Protein AF-A0A453J6R3-F1 (afdb_monomer_lite)

Foldseek 3Di:
DVLLPAAEDQDCPDPDPVNVVCVVVVSYYHDPPPPCVVLVVQADDDDPDPPCPVDPDDDDAPPVDDDPLVRLLCLCVVCVVRVNNVVSVVVSVVVVVVVVVVVVVVVPDPDPDDDDDDDDDDDDD

Secondary structure (DSSP, 8-state):
-GGGG--EES-S--S-HHHHHHHHTTSSEE--TT-HHHHHTT-----SS----SS-------TT-SSHHHHHHHHHHHHHHTT-HHHHHHHHHHHHHHHHHHHHHHHT---SSPPP---------

Structure (mmCIF, N/CA/C/O backbone):
data_AF-A0A453J6R3-F1
#
_entry.id   AF-A0A453J6R3-F1
#
loop_
_atom_site.group_PDB
_a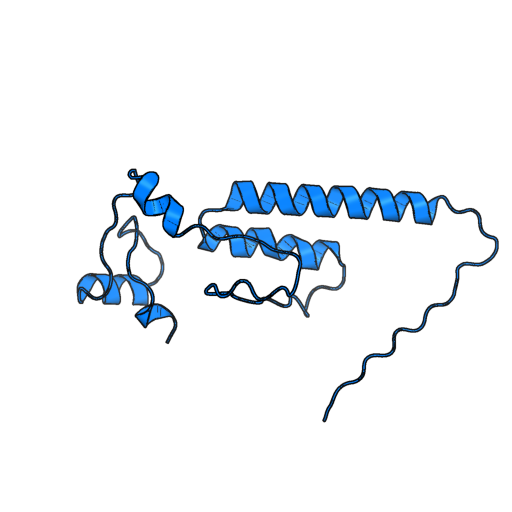tom_site.id
_atom_site.type_symbol
_atom_site.label_atom_id
_atom_site.label_alt_id
_atom_site.label_comp_id
_atom_site.label_asym_id
_atom_site.label_entity_id
_atom_site.label_seq_id
_atom_site.pdbx_PDB_ins_code
_atom_site.Cartn_x
_atom_site.Cartn_y
_atom_site.Cartn_z
_atom_site.occupancy
_atom_site.B_iso_or_equiv
_atom_site.auth_seq_id
_atom_site.auth_comp_id
_atom_site.auth_asym_id
_atom_site.auth_atom_id
_atom_site.pdbx_PDB_model_num
ATOM 1 N N . GLY A 1 1 ? -1.635 -11.217 -23.287 1.00 44.56 1 GLY A N 1
ATOM 2 C CA . GLY A 1 1 ? -1.250 -11.340 -21.851 1.00 44.56 1 GLY A CA 1
ATOM 3 C C . GLY A 1 1 ? -0.451 -10.125 -21.389 1.00 44.56 1 GLY A C 1
ATOM 4 O O . GLY A 1 1 ? 0.025 -9.395 -22.242 1.00 44.56 1 GLY A O 1
ATOM 5 N N . VAL A 1 2 ? -0.289 -9.888 -20.076 1.00 55.56 2 VAL A N 1
ATOM 6 C CA . VAL A 1 2 ? 0.256 -8.635 -19.468 1.00 55.56 2 VAL A CA 1
ATOM 7 C C . VAL A 1 2 ? 1.551 -8.096 -20.120 1.00 55.56 2 VAL A C 1
ATOM 9 O O . VAL A 1 2 ? 1.749 -6.886 -20.179 1.00 55.56 2 VAL A O 1
ATOM 12 N N . LEU A 1 3 ? 2.400 -8.964 -20.682 1.00 57.38 3 LEU A N 1
ATOM 13 C CA . LEU A 1 3 ? 3.641 -8.590 -21.379 1.00 57.38 3 LEU A CA 1
ATOM 14 C C . LEU A 1 3 ? 3.447 -7.917 -22.753 1.00 57.38 3 LEU A C 1
ATOM 16 O O . LEU A 1 3 ? 4.306 -7.143 -23.155 1.00 57.38 3 LEU A O 1
ATOM 20 N N . GLU A 1 4 ? 2.339 -8.150 -23.462 1.00 59.53 4 GLU A N 1
ATOM 21 C CA . GLU A 1 4 ? 2.076 -7.542 -24.788 1.00 59.53 4 GLU A CA 1
ATOM 22 C C . GLU A 1 4 ? 1.907 -6.012 -24.714 1.00 59.53 4 GLU A C 1
ATOM 24 O O . GLU A 1 4 ? 2.169 -5.276 -25.676 1.00 59.53 4 GLU A O 1
ATOM 29 N N . ASN A 1 5 ? 1.495 -5.527 -23.541 1.00 66.62 5 ASN A N 1
ATOM 30 C CA . ASN A 1 5 ? 1.270 -4.112 -23.267 1.00 66.62 5 ASN A CA 1
ATOM 31 C C . ASN A 1 5 ? 2.497 -3.414 -22.665 1.00 66.62 5 ASN A C 1
ATOM 33 O O . ASN A 1 5 ? 2.508 -2.186 -22.581 1.00 66.62 5 ASN A O 1
ATOM 37 N N . LEU A 1 6 ? 3.542 -4.155 -22.280 1.00 74.75 6 LEU A N 1
ATOM 38 C CA . LEU A 1 6 ? 4.791 -3.563 -21.811 1.00 74.75 6 LEU A CA 1
ATOM 39 C C . LEU A 1 6 ? 5.529 -2.954 -23.009 1.00 74.75 6 LEU A C 1
ATOM 41 O O . LEU A 1 6 ? 5.951 -3.673 -23.907 1.00 74.75 6 LEU A O 1
ATOM 45 N N . LYS A 1 7 ? 5.669 -1.625 -23.045 1.00 76.75 7 LYS A N 1
ATOM 46 C CA . LYS A 1 7 ? 6.312 -0.918 -24.171 1.00 76.75 7 LYS A CA 1
ATOM 47 C C . LYS A 1 7 ? 7.763 -0.531 -23.916 1.00 76.75 7 LYS A C 1
ATOM 49 O O . LYS A 1 7 ? 8.511 -0.332 -24.871 1.00 76.75 7 LYS A O 1
ATOM 54 N N . GLY A 1 8 ? 8.192 -0.461 -22.657 1.00 78.75 8 GLY A N 1
ATOM 55 C CA . GLY A 1 8 ? 9.571 -0.106 -22.360 1.00 78.75 8 GLY A CA 1
ATOM 56 C C . GLY A 1 8 ? 10.027 -0.391 -20.937 1.00 78.75 8 GLY A C 1
ATOM 57 O O . GLY A 1 8 ? 9.219 -0.496 -20.019 1.00 78.75 8 GLY A O 1
ATOM 58 N N . ILE A 1 9 ? 11.343 -0.511 -20.788 1.00 84.62 9 ILE A N 1
ATOM 59 C CA . ILE A 1 9 ? 12.077 -0.697 -19.531 1.00 84.62 9 ILE A CA 1
ATOM 60 C C . ILE A 1 9 ? 13.182 0.355 -19.443 1.00 84.62 9 ILE A C 1
ATOM 62 O O . ILE A 1 9 ? 13.699 0.795 -20.464 1.00 84.62 9 ILE A O 1
ATOM 66 N N . THR A 1 10 ? 13.572 0.771 -18.242 1.00 83.81 10 THR A N 1
ATOM 67 C CA . THR A 1 10 ? 14.653 1.761 -18.050 1.00 83.81 10 THR A CA 1
ATOM 68 C C . THR A 1 10 ? 16.037 1.125 -17.913 1.00 83.81 10 THR A C 1
ATOM 70 O O . THR A 1 10 ? 17.048 1.818 -17.990 1.00 83.81 10 THR A O 1
ATOM 73 N N . SER A 1 11 ? 16.096 -0.196 -17.728 1.00 82.31 11 SER A N 1
ATOM 74 C CA . SER A 1 11 ? 17.326 -0.980 -17.625 1.00 82.31 11 SER A CA 1
ATOM 75 C C . SER A 1 11 ? 17.095 -2.400 -18.136 1.00 82.31 1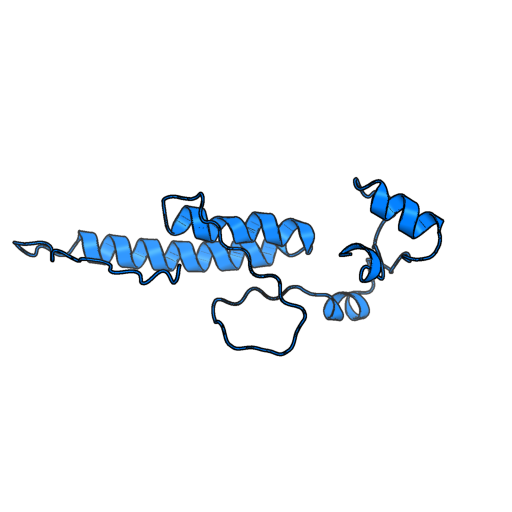1 SER A C 1
ATOM 77 O O . SER A 1 11 ? 16.016 -2.959 -17.952 1.00 82.31 11 SER A O 1
ATOM 79 N N . ALA A 1 12 ? 18.127 -3.000 -18.733 1.00 83.50 12 ALA A N 1
ATOM 80 C CA . ALA A 1 12 ? 18.138 -4.419 -19.094 1.00 83.50 12 ALA A CA 1
ATOM 81 C C . ALA A 1 12 ? 18.437 -5.336 -17.888 1.00 83.50 12 ALA A C 1
ATOM 83 O O . ALA A 1 12 ? 18.403 -6.554 -18.016 1.00 83.50 12 ALA A O 1
ATOM 84 N N . GLN A 1 13 ? 18.722 -4.774 -16.708 1.00 84.44 13 GLN A N 1
ATOM 85 C CA . GLN A 1 13 ? 18.931 -5.518 -15.461 1.00 84.44 13 GLN A CA 1
ATOM 86 C C . GLN A 1 13 ? 17.591 -5.796 -14.764 1.00 84.44 13 GLN A C 1
ATOM 88 O O . GLN A 1 13 ? 17.319 -5.297 -13.676 1.00 84.44 13 GLN A O 1
ATOM 93 N N . VAL A 1 14 ? 16.728 -6.573 -15.416 1.00 81.81 14 VAL A N 1
ATOM 94 C CA . VAL A 1 14 ? 15.411 -6.973 -14.896 1.00 81.81 14 VAL A CA 1
ATOM 95 C C . VAL A 1 14 ? 15.404 -8.460 -14.557 1.00 81.81 14 VAL A C 1
ATOM 97 O O . VAL A 1 14 ? 15.895 -9.281 -15.325 1.00 81.81 14 VAL A O 1
ATOM 100 N N . ALA A 1 15 ? 14.819 -8.820 -13.411 1.00 81.06 15 ALA A N 1
ATOM 101 C CA . ALA A 1 15 ? 14.788 -10.206 -12.929 1.00 81.06 15 ALA A CA 1
ATOM 102 C C . ALA A 1 15 ? 13.902 -11.137 -13.783 1.00 81.06 15 ALA A C 1
ATOM 104 O O . ALA A 1 15 ? 14.089 -12.353 -13.787 1.00 81.06 15 ALA A O 1
ATOM 105 N N . SER A 1 16 ? 12.930 -10.579 -14.511 1.00 81.81 16 SER A N 1
ATOM 106 C CA . SER A 1 16 ? 11.982 -11.354 -15.315 1.00 81.81 16 SER A CA 1
ATOM 107 C C . SER A 1 16 ? 12.593 -11.812 -16.642 1.00 81.81 16 SER A C 1
ATOM 109 O O . SER A 1 16 ? 12.836 -11.003 -17.538 1.00 81.81 16 SER A O 1
ATOM 111 N N . GLN A 1 17 ? 12.756 -13.129 -16.809 1.00 85.06 17 GLN A N 1
ATOM 112 C CA . GLN A 1 17 ? 13.217 -13.732 -18.068 1.00 85.06 17 GLN A CA 1
ATOM 113 C C . GLN A 1 17 ? 12.282 -13.437 -19.247 1.00 85.06 17 GLN A C 1
ATOM 115 O O . GLN A 1 17 ? 12.747 -13.203 -20.360 1.00 85.06 17 GLN A O 1
ATOM 120 N N . CYS A 1 18 ? 10.971 -13.365 -19.011 1.00 86.12 18 CYS A N 1
ATOM 121 C CA . CYS A 1 18 ? 10.009 -13.038 -20.061 1.00 86.12 18 CYS A CA 1
ATOM 122 C C . CYS A 1 18 ? 10.196 -11.604 -20.583 1.00 86.12 18 CYS A C 1
ATOM 124 O O . CYS A 1 18 ? 10.067 -11.360 -21.781 1.00 86.12 18 CYS A O 1
ATOM 126 N N . VAL A 1 19 ? 10.545 -10.657 -19.704 1.00 84.25 19 VAL A N 1
ATOM 127 C CA . VAL A 1 19 ? 10.846 -9.270 -20.100 1.00 84.25 19 VAL A CA 1
ATOM 128 C C . VAL A 1 19 ? 12.156 -9.206 -20.884 1.00 84.25 19 VAL A C 1
ATOM 130 O O . VAL A 1 19 ? 12.218 -8.519 -21.901 1.00 84.25 19 VAL A O 1
ATOM 133 N N . LEU A 1 20 ? 13.179 -9.960 -20.470 1.00 88.81 20 LEU A N 1
ATOM 134 C CA . LEU A 1 20 ? 14.451 -10.050 -21.196 1.00 88.81 20 LEU A CA 1
ATOM 135 C C . LEU A 1 20 ? 14.267 -10.621 -22.611 1.00 88.81 20 LEU A C 1
ATOM 137 O O . LEU A 1 20 ? 14.830 -10.086 -23.564 1.00 88.81 20 LEU A O 1
ATOM 141 N N . GLN A 1 21 ? 13.437 -11.656 -22.771 1.00 89.50 21 GLN A N 1
ATOM 142 C CA . GLN A 1 21 ? 13.092 -12.210 -24.085 1.00 89.50 21 GLN A CA 1
ATOM 143 C C . GLN A 1 21 ? 12.276 -11.227 -24.938 1.00 89.50 21 GLN A C 1
ATOM 145 O O . GLN A 1 21 ? 12.520 -11.094 -26.139 1.00 89.50 21 GLN A O 1
ATOM 150 N N . ALA A 1 22 ? 11.331 -10.501 -24.335 1.00 86.81 22 ALA A N 1
ATOM 151 C CA . ALA A 1 22 ? 10.558 -9.470 -25.026 1.00 86.81 22 ALA A CA 1
ATOM 152 C C . ALA A 1 22 ? 11.442 -8.297 -25.493 1.00 86.81 22 ALA A C 1
ATOM 154 O O . ALA A 1 22 ? 11.253 -7.774 -26.589 1.00 86.81 22 ALA A O 1
ATOM 155 N N . TYR A 1 23 ? 12.450 -7.926 -24.701 1.00 89.19 23 TYR A N 1
ATOM 156 C CA . TYR A 1 23 ? 13.470 -6.952 -25.088 1.00 89.19 23 TYR A CA 1
ATOM 157 C C . TYR A 1 23 ? 14.353 -7.477 -26.230 1.00 89.19 23 TYR A C 1
ATOM 159 O O . TYR A 1 23 ? 14.520 -6.799 -27.241 1.00 89.19 23 TYR A O 1
ATOM 167 N N . ALA A 1 24 ? 14.849 -8.715 -26.128 1.00 90.44 24 ALA A N 1
ATOM 168 C CA . ALA A 1 24 ? 15.678 -9.334 -27.165 1.00 90.44 24 ALA A CA 1
ATOM 169 C C . ALA A 1 24 ? 14.945 -9.506 -28.510 1.00 90.44 24 ALA A C 1
ATOM 171 O O . ALA A 1 24 ? 15.565 -9.424 -29.566 1.00 90.44 24 ALA A O 1
ATOM 172 N N . SER A 1 25 ? 13.626 -9.716 -28.476 1.00 89.94 25 SER A N 1
ATOM 173 C CA . SER A 1 25 ? 12.766 -9.807 -29.668 1.00 89.94 25 SER A CA 1
ATOM 174 C C . SER A 1 25 ? 12.308 -8.448 -30.215 1.00 89.94 25 SER A C 1
ATOM 176 O O . SER A 1 25 ? 11.619 -8.408 -31.230 1.00 89.94 25 SER A O 1
ATOM 178 N N . GLY A 1 26 ? 12.682 -7.335 -29.572 1.00 87.12 26 GLY A N 1
ATOM 179 C CA . GLY A 1 26 ? 12.325 -5.978 -30.000 1.00 87.12 26 GLY A CA 1
ATOM 180 C C . GLY A 1 26 ? 10.900 -5.536 -29.643 1.00 87.12 26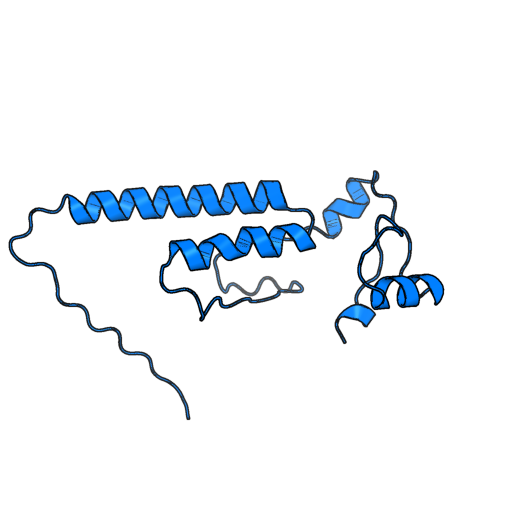 GLY A C 1
ATOM 181 O O . GLY A 1 26 ? 10.497 -4.434 -30.010 1.00 87.12 26 GLY A O 1
ATOM 182 N N . ASN A 1 27 ? 10.144 -6.353 -28.903 1.00 83.38 27 ASN A N 1
ATOM 183 C CA . ASN A 1 27 ? 8.786 -6.029 -28.450 1.00 83.38 27 ASN A CA 1
ATOM 184 C C . ASN A 1 27 ? 8.769 -5.001 -27.302 1.00 83.38 27 ASN A C 1
ATOM 186 O O . ASN A 1 27 ? 7.773 -4.306 -27.107 1.00 83.38 27 ASN A O 1
ATOM 190 N N . VAL A 1 28 ? 9.874 -4.895 -26.558 1.00 85.31 28 VAL A N 1
ATOM 191 C CA . VAL A 1 28 ? 10.093 -3.940 -25.460 1.00 85.31 28 VAL A CA 1
ATOM 192 C C . VAL A 1 28 ? 11.355 -3.135 -25.760 1.00 85.31 28 VAL A C 1
ATOM 194 O O . VAL A 1 28 ? 12.343 -3.698 -26.221 1.00 85.31 28 VAL A O 1
ATOM 197 N N . GLN A 1 29 ? 11.350 -1.830 -25.480 1.00 88.31 29 GLN A N 1
ATOM 198 C CA . GLN A 1 29 ? 12.491 -0.946 -25.754 1.00 88.31 29 GLN A CA 1
ATOM 199 C C . GLN A 1 29 ? 13.112 -0.368 -24.478 1.00 88.31 29 GLN A C 1
ATOM 201 O O . GLN A 1 29 ? 12.440 -0.216 -23.458 1.00 88.31 29 GLN A O 1
ATOM 206 N N . LEU A 1 30 ? 14.395 0.001 -24.543 1.00 86.56 30 LEU A N 1
ATOM 207 C CA . LEU A 1 30 ? 15.019 0.797 -23.487 1.00 86.56 30 LEU A CA 1
ATOM 208 C C . LEU A 1 30 ? 14.535 2.248 -23.577 1.00 86.56 30 LEU A C 1
ATOM 210 O O . LEU A 1 30 ? 14.725 2.919 -24.590 1.00 86.56 30 LEU A O 1
ATOM 214 N N . VAL A 1 31 ? 13.925 2.734 -22.502 1.00 85.25 31 VAL A N 1
ATOM 215 C CA . VAL A 1 31 ? 13.502 4.127 -22.342 1.00 85.25 31 VAL A CA 1
ATOM 216 C C . VAL A 1 31 ? 14.521 4.838 -21.464 1.00 85.25 31 VAL A C 1
ATOM 218 O O . VAL A 1 31 ? 14.999 4.279 -20.479 1.00 85.25 31 VAL A O 1
ATOM 221 N N . ASN A 1 32 ? 14.859 6.082 -21.807 1.00 81.81 32 ASN A N 1
ATOM 222 C CA . ASN A 1 32 ? 15.799 6.860 -21.011 1.00 81.81 32 ASN A CA 1
ATOM 223 C C . ASN A 1 32 ? 15.247 7.101 -19.592 1.00 81.81 32 ASN A C 1
ATOM 225 O O . ASN A 1 32 ? 14.296 7.860 -19.412 1.00 81.81 32 ASN A O 1
ATOM 229 N N . GLY A 1 33 ? 15.890 6.484 -18.597 1.00 71.50 33 GLY A N 1
ATOM 230 C CA . GLY A 1 33 ? 15.560 6.600 -17.177 1.00 71.50 33 GLY A CA 1
ATOM 231 C C . GLY A 1 33 ? 15.713 8.011 -16.593 1.00 71.50 33 GLY A C 1
ATOM 232 O O . GLY A 1 33 ? 15.156 8.294 -15.537 1.00 71.50 33 GLY A O 1
ATOM 233 N N . THR A 1 34 ? 16.454 8.902 -17.261 1.00 79.31 34 THR A N 1
ATOM 234 C CA . THR A 1 34 ? 16.684 10.283 -16.797 1.00 79.31 34 THR A CA 1
ATOM 235 C C . THR A 1 34 ? 15.723 11.301 -17.411 1.00 79.31 34 THR A C 1
ATOM 237 O O . THR A 1 34 ? 15.655 12.437 -16.944 1.00 79.31 34 THR A O 1
ATOM 240 N N . ASP A 1 35 ? 14.937 10.908 -18.419 1.00 79.12 35 ASP A N 1
ATOM 241 C CA . ASP A 1 35 ? 13.930 11.770 -19.038 1.00 79.12 35 ASP A CA 1
ATOM 242 C C . ASP A 1 35 ? 12.647 11.778 -18.190 1.00 79.12 35 ASP A C 1
ATOM 244 O O . ASP A 1 35 ? 11.662 11.086 -18.467 1.00 79.12 35 ASP A O 1
ATOM 248 N N . ALA A 1 36 ? 12.671 12.572 -17.116 1.00 70.56 36 ALA A N 1
ATOM 249 C CA . ALA A 1 36 ? 11.548 12.721 -16.192 1.00 70.56 36 ALA A CA 1
ATOM 250 C C . ALA A 1 36 ? 10.249 13.157 -16.898 1.00 70.56 36 ALA A C 1
ATOM 252 O O . ALA A 1 36 ? 9.162 12.773 -16.465 1.00 70.56 36 ALA A O 1
ATOM 253 N N . GLY A 1 37 ? 10.352 13.907 -18.004 1.00 75.25 37 GLY A N 1
ATOM 254 C CA . GLY A 1 37 ? 9.212 14.320 -18.819 1.00 75.25 37 GLY A CA 1
ATOM 255 C C . GLY A 1 37 ? 8.507 13.118 -19.443 1.00 75.25 37 GLY A C 1
ATOM 256 O O . GLY A 1 37 ? 7.314 12.918 -19.213 1.00 75.25 37 GLY A O 1
ATOM 257 N N . LYS A 1 38 ? 9.250 12.254 -20.145 1.00 72.31 38 LYS A N 1
ATOM 258 C CA . LYS A 1 38 ? 8.696 11.017 -20.724 1.00 72.31 38 LYS A CA 1
ATOM 259 C C . LYS A 1 38 ? 8.287 9.975 -19.692 1.00 72.31 38 LYS A C 1
ATOM 261 O O . LYS A 1 38 ? 7.386 9.196 -19.974 1.00 72.31 38 LYS A O 1
ATOM 266 N N . LEU A 1 39 ? 8.922 9.913 -18.526 1.00 70.12 39 LEU A N 1
ATOM 267 C CA . LEU A 1 39 ? 8.555 8.932 -17.497 1.00 70.12 39 LEU A CA 1
ATOM 268 C C . LEU A 1 39 ? 7.322 9.352 -16.695 1.00 70.12 39 LEU A C 1
ATOM 270 O O . LEU A 1 39 ? 6.573 8.494 -16.232 1.00 70.12 39 LEU A O 1
ATOM 274 N N . SER A 1 40 ? 7.064 10.658 -16.574 1.00 67.62 4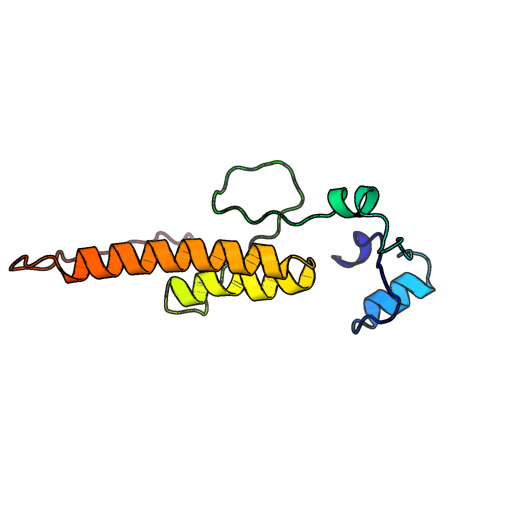0 SER A N 1
ATOM 275 C CA . SER A 1 40 ? 5.893 11.175 -15.856 1.00 67.62 40 SER A CA 1
ATOM 276 C C . SER A 1 40 ? 4.555 10.688 -16.429 1.00 67.62 40 SER A C 1
ATOM 278 O O . SER A 1 40 ? 3.594 10.550 -15.675 1.00 67.62 40 SER A O 1
ATOM 280 N N . GLN A 1 41 ? 4.508 10.349 -17.724 1.00 69.19 41 GLN A N 1
ATOM 281 C CA . GLN A 1 41 ? 3.311 9.814 -18.384 1.00 69.19 41 GLN A CA 1
ATOM 282 C C . GLN A 1 41 ? 2.980 8.362 -17.984 1.00 69.19 41 GLN A C 1
ATOM 284 O O . GLN A 1 41 ? 1.870 7.903 -18.231 1.00 69.19 41 GLN A O 1
ATOM 289 N N . PHE A 1 42 ? 3.921 7.637 -17.365 1.00 69.38 42 PHE A N 1
ATOM 290 C CA . PHE A 1 42 ? 3.771 6.227 -16.971 1.00 69.38 42 PHE A CA 1
ATOM 291 C C . PHE A 1 42 ? 3.651 6.044 -15.449 1.00 69.38 42 PHE A C 1
ATOM 293 O O . PHE A 1 42 ? 3.977 4.987 -14.910 1.00 69.38 42 PHE A O 1
ATOM 300 N N . ARG A 1 43 ? 3.208 7.083 -14.734 1.00 67.88 43 ARG A N 1
ATOM 301 C CA . ARG A 1 43 ? 3.112 7.074 -13.272 1.00 67.88 43 ARG A CA 1
ATOM 302 C C . ARG A 1 43 ? 1.855 6.344 -12.792 1.00 67.88 43 ARG A C 1
ATOM 304 O O . ARG A 1 43 ? 0.752 6.599 -13.269 1.00 67.88 43 ARG A O 1
ATOM 311 N N . ALA A 1 44 ? 2.017 5.497 -11.778 1.00 72.50 44 ALA A N 1
ATOM 312 C CA . ALA A 1 44 ? 0.890 4.901 -11.077 1.00 72.50 44 ALA A CA 1
ATOM 313 C C . ALA A 1 44 ? 0.262 5.895 -10.093 1.00 72.50 44 ALA A C 1
ATOM 315 O O . ALA A 1 44 ? 0.949 6.605 -9.353 1.00 72.50 44 ALA A O 1
ATOM 316 N N . HIS A 1 45 ? -1.066 5.922 -10.071 1.00 70.44 45 HIS A N 1
ATOM 317 C CA . HIS A 1 45 ? -1.842 6.726 -9.141 1.00 70.44 45 HIS A CA 1
ATOM 318 C C . HIS A 1 45 ? -2.678 5.808 -8.258 1.00 70.44 45 HIS A C 1
ATOM 320 O O . HIS A 1 45 ? -3.572 5.118 -8.739 1.00 70.44 45 HIS A O 1
ATOM 326 N N . PHE A 1 46 ? -2.400 5.829 -6.957 1.00 73.19 46 PHE A N 1
ATOM 327 C CA . PHE A 1 46 ? -3.206 5.120 -5.972 1.00 73.19 46 PHE A CA 1
ATOM 328 C C . PHE A 1 46 ? -4.443 5.943 -5.627 1.00 73.19 46 PHE A C 1
ATOM 330 O O . PHE A 1 46 ? -4.334 7.108 -5.230 1.00 73.19 46 PHE A O 1
ATOM 337 N N . VAL A 1 47 ? -5.611 5.331 -5.789 1.00 71.12 47 VAL A N 1
ATOM 338 C CA . VAL A 1 47 ? -6.916 5.923 -5.494 1.00 71.12 47 VAL A CA 1
ATOM 339 C C . VAL A 1 47 ? -7.670 5.022 -4.521 1.00 71.12 47 VAL A C 1
ATOM 341 O O . VAL A 1 47 ? -7.511 3.809 -4.547 1.00 71.12 47 VAL A O 1
ATOM 344 N N . SER A 1 48 ? -8.475 5.629 -3.650 1.00 66.00 48 SER A N 1
ATOM 345 C CA . SER A 1 48 ? -9.316 4.922 -2.668 1.00 66.00 48 SER A CA 1
ATOM 346 C C . SER A 1 48 ? -10.784 4.843 -3.111 1.00 66.00 48 SER A C 1
ATOM 348 O O . SER A 1 48 ? -11.647 4.507 -2.306 1.00 66.00 48 SER A O 1
ATOM 350 N N . THR A 1 49 ? -11.088 5.247 -4.346 1.00 64.75 49 THR A N 1
ATOM 351 C CA . THR A 1 49 ? -12.456 5.428 -4.844 1.00 64.75 49 THR A CA 1
ATOM 352 C C . THR A 1 49 ? -12.667 4.639 -6.123 1.00 64.75 49 THR A C 1
ATOM 354 O O . THR A 1 49 ? -11.836 4.745 -7.023 1.00 64.75 49 THR A O 1
ATOM 357 N N . ASP A 1 50 ? -13.835 4.016 -6.259 1.00 59.09 50 ASP A N 1
ATOM 358 C CA . ASP A 1 50 ? -14.265 3.291 -7.466 1.00 59.09 50 ASP A CA 1
ATOM 359 C C . ASP A 1 50 ? -14.716 4.218 -8.607 1.00 59.09 50 ASP A C 1
ATOM 361 O O . ASP A 1 50 ? -15.407 3.801 -9.534 1.00 59.09 50 ASP A O 1
ATOM 365 N N . GLN A 1 51 ? -14.369 5.509 -8.546 1.00 59.66 51 GLN A N 1
ATOM 366 C CA . GLN A 1 51 ? -14.616 6.408 -9.665 1.00 59.66 51 GLN A CA 1
ATOM 367 C C . GLN A 1 51 ? -13.783 5.943 -10.852 1.00 59.66 51 GLN A C 1
ATOM 369 O O . GLN A 1 51 ? -12.558 6.084 -10.847 1.00 59.66 51 GLN A O 1
ATOM 374 N N . ASP A 1 52 ? -14.467 5.412 -11.860 1.00 58.31 52 ASP A N 1
ATOM 375 C CA . ASP A 1 52 ? -13.858 5.024 -13.118 1.00 58.31 52 ASP A CA 1
ATOM 376 C C . ASP A 1 52 ? -13.258 6.267 -13.785 1.00 58.31 52 ASP A C 1
ATOM 378 O O . ASP A 1 52 ? -13.959 7.177 -14.236 1.00 58.31 52 ASP A O 1
ATOM 382 N N . ARG A 1 53 ? -11.926 6.351 -13.759 1.00 61.25 53 ARG A N 1
ATOM 383 C CA . ARG A 1 53 ? -11.167 7.449 -14.370 1.00 61.25 53 ARG A CA 1
ATOM 384 C C . ARG A 1 53 ? -10.709 7.119 -15.790 1.00 61.25 53 ARG A C 1
ATOM 386 O O . ARG A 1 53 ? -9.948 7.900 -16.352 1.00 61.25 53 ARG A O 1
ATOM 393 N N . GLY A 1 54 ? -11.148 5.996 -16.372 1.00 54.81 54 GLY A N 1
ATOM 394 C CA . GLY A 1 54 ? -10.842 5.638 -17.761 1.00 54.81 54 GLY A CA 1
ATOM 395 C C . GLY A 1 54 ? -9.362 5.339 -18.039 1.00 54.81 54 GLY A C 1
ATOM 396 O O . GLY A 1 54 ? -8.931 5.391 -19.189 1.00 54.81 54 GLY A O 1
ATOM 397 N N . CYS A 1 55 ? -8.570 5.028 -17.009 1.00 58.97 55 CYS A N 1
ATOM 398 C CA . CYS A 1 55 ? -7.165 4.633 -17.140 1.00 58.97 55 CYS A CA 1
ATOM 399 C C . CYS A 1 55 ? -7.008 3.119 -16.959 1.00 58.97 55 CYS A C 1
ATOM 401 O O . CYS A 1 55 ? -7.824 2.491 -16.290 1.00 58.97 55 CYS A O 1
ATOM 403 N N . ASN A 1 56 ? -5.915 2.546 -17.481 1.00 65.44 56 ASN A N 1
ATOM 404 C CA . ASN A 1 56 ? -5.476 1.193 -17.122 1.00 65.44 56 ASN A CA 1
ATOM 405 C C . ASN A 1 56 ? -5.395 1.086 -15.588 1.00 65.44 56 ASN A C 1
ATOM 407 O O . ASN A 1 56 ? -4.470 1.635 -14.986 1.00 65.44 56 ASN A O 1
ATOM 411 N N . PHE A 1 57 ? -6.368 0.428 -14.956 1.00 70.44 57 PHE A N 1
ATOM 412 C CA . PHE A 1 57 ? -6.404 0.229 -13.513 1.00 70.44 57 PHE A CA 1
ATOM 413 C C . PHE A 1 57 ? -6.175 -1.245 -13.193 1.00 70.44 57 PHE A C 1
ATOM 415 O O . PHE A 1 57 ? -6.631 -2.137 -13.906 1.00 70.44 57 PHE A O 1
ATOM 422 N N . ALA A 1 58 ? -5.445 -1.494 -12.114 1.00 70.75 58 ALA A N 1
ATOM 423 C CA . ALA A 1 58 ? -5.302 -2.814 -11.529 1.00 70.75 58 ALA A CA 1
ATOM 424 C C . ALA A 1 58 ? -5.930 -2.753 -10.139 1.00 70.75 58 ALA A C 1
ATOM 426 O O . ALA A 1 58 ? -5.461 -2.007 -9.279 1.00 70.75 58 ALA A O 1
ATOM 427 N N . ALA A 1 59 ? -7.011 -3.502 -9.941 1.00 74.06 59 ALA A N 1
ATOM 428 C CA . ALA A 1 59 ? -7.592 -3.689 -8.623 1.00 74.06 59 ALA A CA 1
ATOM 429 C C . ALA A 1 59 ? -6.878 -4.855 -7.935 1.00 74.06 59 ALA A C 1
ATOM 431 O O . ALA A 1 59 ? -6.705 -5.922 -8.525 1.00 74.06 59 ALA A O 1
ATOM 432 N N . TYR A 1 60 ? -6.468 -4.647 -6.689 1.00 76.06 60 TYR A N 1
ATOM 433 C CA . TYR A 1 60 ? -5.940 -5.703 -5.840 1.00 76.06 60 TYR A CA 1
ATOM 434 C C . TYR A 1 60 ? -6.746 -5.737 -4.547 1.00 76.06 60 TYR A C 1
ATOM 436 O O . TYR A 1 60 ? -6.841 -4.728 -3.848 1.00 76.06 60 TYR A O 1
ATOM 444 N N . VAL A 1 61 ? -7.331 -6.896 -4.249 1.00 80.12 61 VAL A N 1
ATOM 445 C CA . VAL A 1 61 ? -8.125 -7.118 -3.040 1.00 80.12 61 VAL A CA 1
ATOM 446 C C . VAL A 1 61 ? -7.321 -8.026 -2.104 1.00 80.12 61 VAL A C 1
ATOM 448 O O . VAL A 1 61 ? -7.235 -9.223 -2.370 1.00 80.12 61 VAL A O 1
ATOM 451 N N . PRO A 1 62 ? -6.730 -7.499 -1.017 1.00 83.69 62 PRO A N 1
ATOM 452 C CA . PRO A 1 62 ? -5.983 -8.290 -0.036 1.00 83.69 62 PRO A CA 1
ATOM 453 C C . PRO A 1 62 ? -6.939 -9.080 0.873 1.00 83.69 62 PRO A C 1
ATOM 455 O O . PRO A 1 62 ? -7.132 -8.739 2.040 1.00 83.69 62 PRO A O 1
ATOM 458 N N . SER A 1 63 ? -7.606 -10.102 0.329 1.00 82.38 63 SER A N 1
ATOM 459 C CA . SER A 1 63 ? -8.589 -10.910 1.067 1.00 82.38 63 SER A CA 1
ATOM 460 C C . SER A 1 63 ? -7.966 -11.748 2.185 1.00 82.38 63 SER A C 1
ATOM 462 O O . SER A 1 63 ? -8.655 -12.015 3.166 1.00 82.38 63 SER A O 1
ATOM 464 N N . GLU A 1 64 ? -6.684 -12.100 2.062 1.00 87.69 64 GLU A N 1
ATOM 465 C CA . GLU A 1 64 ? -5.926 -12.922 3.019 1.00 87.69 64 GLU A CA 1
ATOM 466 C C . GLU A 1 64 ? -5.523 -12.178 4.305 1.00 87.69 64 GLU A C 1
ATOM 468 O O . GLU A 1 64 ? -5.076 -12.804 5.259 1.00 87.69 64 GLU A O 1
ATOM 473 N N . GLU A 1 65 ? -5.676 -10.852 4.355 1.00 92.50 65 GLU A N 1
ATOM 474 C CA . GLU A 1 65 ? -5.271 -10.050 5.513 1.00 92.50 65 GLU A CA 1
ATOM 475 C C . GLU A 1 65 ? -6.418 -9.828 6.503 1.00 92.50 65 GLU A C 1
ATOM 477 O O . GLU A 1 65 ? -7.515 -9.399 6.131 1.00 92.50 65 GLU A O 1
ATOM 482 N N . ASP A 1 66 ? -6.148 -10.001 7.793 1.00 89.44 66 ASP A N 1
ATOM 483 C CA . ASP A 1 66 ? -7.181 -9.929 8.832 1.00 89.44 66 ASP A CA 1
ATOM 484 C C . ASP A 1 66 ? -7.551 -8.494 9.231 1.00 89.44 66 ASP A C 1
ATOM 486 O O . ASP A 1 66 ? -8.706 -8.203 9.549 1.00 89.44 66 ASP A O 1
ATOM 490 N N . THR A 1 67 ? -6.586 -7.568 9.230 1.00 90.44 67 THR A N 1
ATOM 491 C CA . THR A 1 67 ? -6.804 -6.201 9.733 1.00 90.44 67 THR A CA 1
ATOM 492 C C . THR A 1 67 ? -6.828 -5.144 8.626 1.00 90.44 67 THR A C 1
ATOM 494 O O . THR A 1 67 ? -6.119 -5.265 7.623 1.00 90.44 67 THR A O 1
ATOM 497 N N . PRO A 1 68 ? -7.565 -4.027 8.815 1.00 91.12 68 PRO A N 1
ATOM 498 C CA . PRO A 1 68 ? -7.578 -2.928 7.848 1.00 91.12 68 PRO A CA 1
ATOM 499 C C . PRO A 1 68 ? -6.189 -2.357 7.532 1.00 91.12 68 PRO A C 1
ATOM 501 O O . PRO A 1 68 ? -5.932 -1.964 6.397 1.00 91.12 68 PRO A O 1
ATOM 504 N N . LEU A 1 69 ? -5.277 -2.320 8.514 1.00 94.44 69 LEU A N 1
ATOM 505 C CA . LEU A 1 69 ? -3.917 -1.816 8.297 1.00 94.44 69 LEU A CA 1
ATOM 506 C C . LEU A 1 69 ? -3.042 -2.784 7.501 1.00 94.44 69 LEU A C 1
ATOM 508 O O . LEU A 1 69 ? -2.283 -2.317 6.657 1.00 94.44 69 LEU A O 1
ATOM 512 N N . GLN A 1 70 ? -3.160 -4.094 7.732 1.00 94.12 70 GLN A N 1
ATOM 513 C CA . GLN A 1 70 ? -2.477 -5.095 6.909 1.00 94.12 70 GLN A CA 1
ATOM 514 C C . GLN A 1 70 ? -2.941 -5.008 5.451 1.00 94.12 70 GLN A C 1
ATOM 516 O O . GLN A 1 70 ? -2.122 -4.910 4.541 1.00 94.12 70 GLN A O 1
ATOM 521 N N . ARG A 1 71 ? -4.260 -4.907 5.230 1.00 92.81 71 ARG A N 1
ATOM 522 C CA . ARG A 1 71 ? -4.841 -4.678 3.897 1.00 92.81 71 ARG A CA 1
ATOM 523 C C . ARG A 1 71 ? -4.278 -3.419 3.237 1.00 92.81 71 ARG A C 1
ATOM 525 O O . ARG A 1 71 ? -3.874 -3.459 2.080 1.00 92.81 71 ARG A O 1
ATOM 532 N N . ALA A 1 72 ? -4.209 -2.310 3.972 1.00 92.06 72 ALA A N 1
ATOM 533 C CA . ALA A 1 72 ? -3.674 -1.052 3.455 1.00 92.06 72 ALA A CA 1
ATOM 534 C C . ALA A 1 72 ? -2.172 -1.115 3.123 1.00 92.06 72 ALA A C 1
ATOM 536 O O . ALA A 1 72 ? -1.713 -0.377 2.255 1.00 92.06 72 ALA A O 1
ATOM 537 N N . GLU A 1 73 ? -1.395 -1.971 3.790 1.00 93.50 73 GLU A N 1
ATOM 538 C CA . GLU A 1 73 ? 0.057 -2.064 3.597 1.00 93.50 73 GLU A CA 1
ATOM 539 C C . GLU A 1 73 ? 0.456 -2.630 2.228 1.00 93.50 73 GLU A C 1
ATOM 541 O O . GLU A 1 73 ? 1.522 -2.289 1.710 1.00 93.50 73 GLU A O 1
ATOM 546 N N . TRP A 1 74 ? -0.434 -3.383 1.576 1.00 92.38 74 TRP A N 1
ATOM 547 C CA . TRP A 1 74 ? -0.229 -3.905 0.221 1.00 92.38 74 TRP A CA 1
ATOM 548 C C . TRP A 1 74 ? 0.071 -2.828 -0.825 1.00 92.38 74 TRP A C 1
ATOM 550 O O . TRP A 1 74 ? 0.745 -3.109 -1.818 1.00 92.38 74 TRP A O 1
ATOM 560 N N . ILE A 1 75 ? -0.330 -1.573 -0.588 1.00 91.06 75 ILE A N 1
ATOM 561 C CA . ILE A 1 75 ? 0.050 -0.445 -1.447 1.00 91.06 75 ILE A CA 1
ATOM 562 C C . ILE A 1 75 ? 1.572 -0.307 -1.592 1.00 91.06 75 ILE A C 1
ATOM 564 O O . ILE A 1 75 ? 2.047 0.075 -2.659 1.00 91.06 75 ILE A O 1
ATOM 568 N N . LYS A 1 76 ? 2.349 -0.653 -0.555 1.00 91.62 76 LYS A N 1
ATOM 569 C CA . LYS A 1 76 ? 3.816 -0.608 -0.591 1.00 91.62 76 LYS A CA 1
ATOM 570 C C . LYS A 1 76 ? 4.368 -1.652 -1.548 1.00 91.62 76 LYS A C 1
ATOM 572 O O . LYS A 1 76 ? 5.204 -1.316 -2.379 1.00 91.62 76 LYS A O 1
ATOM 577 N N . TYR A 1 77 ? 3.859 -2.885 -1.469 1.00 89.50 77 TYR A N 1
ATOM 578 C CA . TYR A 1 77 ? 4.233 -3.961 -2.386 1.00 89.50 77 TYR A CA 1
ATOM 579 C C . TYR A 1 77 ? 3.922 -3.564 -3.832 1.00 89.50 77 TYR A C 1
ATOM 581 O O . TYR A 1 77 ? 4.807 -3.597 -4.684 1.00 89.50 77 TYR A O 1
ATOM 589 N N . LEU A 1 78 ? 2.708 -3.072 -4.093 1.00 87.38 78 LEU A N 1
ATOM 590 C CA . LEU A 1 78 ? 2.308 -2.586 -5.417 1.00 87.38 78 LEU A CA 1
ATOM 591 C C . LEU A 1 78 ? 3.182 -1.416 -5.902 1.00 87.38 78 LEU A C 1
ATOM 593 O O . LEU A 1 78 ? 3.552 -1.370 -7.074 1.00 87.38 78 LEU A O 1
ATOM 597 N N . GLY A 1 79 ? 3.567 -0.508 -5.001 1.00 85.81 79 GLY A N 1
ATOM 598 C CA . GLY A 1 79 ? 4.442 0.628 -5.294 1.00 85.81 79 GLY A CA 1
ATOM 599 C C . GLY A 1 79 ? 5.834 0.248 -5.792 1.00 85.81 79 GLY A C 1
ATOM 600 O O . GLY A 1 79 ? 6.400 1.009 -6.578 1.00 85.81 79 GLY A O 1
ATOM 601 N N . THR A 1 80 ? 6.353 -0.928 -5.419 1.00 84.50 80 THR A N 1
ATOM 602 C CA . THR A 1 80 ? 7.661 -1.410 -5.903 1.00 84.50 80 THR A CA 1
ATOM 603 C C . THR A 1 80 ? 7.660 -1.724 -7.401 1.00 84.50 80 THR A C 1
ATOM 605 O O . THR A 1 80 ? 8.643 -1.488 -8.096 1.00 84.50 80 THR A O 1
ATOM 608 N N . PHE A 1 81 ? 6.530 -2.185 -7.946 1.00 79.81 81 PHE A N 1
ATOM 609 C CA . PHE A 1 81 ? 6.407 -2.487 -9.377 1.00 79.81 81 PHE A CA 1
ATOM 610 C C . PHE A 1 81 ? 6.291 -1.237 -10.246 1.00 79.81 81 PHE A C 1
ATOM 612 O O . PHE A 1 81 ? 6.510 -1.300 -11.455 1.00 79.81 81 PHE A O 1
ATOM 619 N N . THR A 1 82 ? 5.929 -0.104 -9.645 1.00 75.88 82 THR A N 1
ATOM 620 C CA . THR A 1 82 ? 5.666 1.150 -10.355 1.00 75.88 82 THR A CA 1
ATOM 621 C C . THR A 1 82 ? 6.664 2.245 -9.993 1.00 75.88 82 THR A C 1
ATOM 623 O O . THR A 1 82 ? 6.414 3.411 -10.311 1.00 75.88 82 THR A O 1
ATOM 626 N N . ASN A 1 83 ? 7.762 1.898 -9.307 1.00 75.50 83 ASN A N 1
ATOM 627 C CA . ASN A 1 83 ? 8.786 2.837 -8.838 1.00 75.50 83 ASN A CA 1
ATOM 628 C C . ASN A 1 83 ? 8.154 4.055 -8.129 1.00 75.50 83 ASN A C 1
ATOM 630 O O . ASN A 1 83 ? 8.404 5.216 -8.465 1.00 75.50 83 ASN A O 1
ATOM 634 N N . SER A 1 84 ? 7.173 3.773 -7.271 1.00 84.06 84 SER A N 1
ATOM 635 C CA . SER A 1 84 ? 6.340 4.756 -6.574 1.00 84.06 84 SER A CA 1
ATOM 636 C C . SER A 1 84 ? 6.338 4.513 -5.063 1.00 84.06 84 SER A C 1
ATOM 638 O O . SER A 1 84 ? 5.367 4.850 -4.388 1.00 84.06 84 SER A O 1
ATOM 640 N N . GLU A 1 85 ? 7.407 3.930 -4.529 1.00 87.94 85 GLU A N 1
ATOM 641 C CA . GLU A 1 85 ? 7.571 3.531 -3.132 1.00 87.94 85 GLU A CA 1
ATOM 642 C C . GLU A 1 85 ? 7.389 4.716 -2.185 1.00 87.94 85 GLU A C 1
ATOM 644 O O . GLU A 1 85 ? 6.603 4.628 -1.245 1.00 87.94 85 GLU A O 1
ATOM 649 N N . ASP A 1 86 ? 8.019 5.858 -2.472 1.00 88.44 86 ASP A N 1
ATOM 650 C CA . ASP A 1 86 ? 7.873 7.079 -1.667 1.00 88.44 86 ASP A CA 1
ATOM 651 C C . ASP A 1 86 ? 6.409 7.528 -1.586 1.00 88.44 86 ASP A C 1
ATOM 653 O O . ASP A 1 86 ? 5.893 7.875 -0.520 1.00 88.44 86 ASP A O 1
ATOM 657 N N . ARG A 1 87 ? 5.698 7.476 -2.720 1.00 87.94 87 ARG A N 1
ATOM 658 C CA . ARG A 1 87 ? 4.278 7.829 -2.785 1.00 87.94 87 ARG A CA 1
ATOM 659 C C . ARG A 1 87 ? 3.415 6.801 -2.057 1.00 87.94 87 ARG A C 1
ATOM 661 O O . ARG A 1 87 ? 2.494 7.202 -1.349 1.00 87.94 87 ARG A O 1
ATOM 668 N N . ALA A 1 88 ? 3.687 5.513 -2.235 1.00 90.62 88 ALA A N 1
ATOM 669 C CA . ALA A 1 88 ? 2.966 4.428 -1.580 1.00 90.62 88 ALA A CA 1
ATOM 670 C C . ALA A 1 88 ? 3.125 4.496 -0.054 1.00 90.62 88 ALA A C 1
ATOM 672 O O . ALA A 1 88 ? 2.131 4.411 0.666 1.00 90.62 88 ALA A O 1
ATOM 673 N N . ASN A 1 89 ? 4.343 4.749 0.431 1.00 94.56 89 ASN A N 1
ATOM 674 C CA . ASN A 1 89 ? 4.634 4.964 1.847 1.00 94.56 89 ASN A CA 1
ATOM 675 C C . ASN A 1 89 ? 3.878 6.179 2.394 1.00 94.56 89 ASN A C 1
ATOM 677 O O . ASN A 1 89 ? 3.176 6.051 3.393 1.00 94.56 89 ASN A O 1
ATOM 681 N N . ALA A 1 90 ? 3.913 7.321 1.698 1.00 94.56 90 ALA A N 1
ATOM 682 C CA . ALA A 1 90 ? 3.183 8.517 2.121 1.00 94.56 90 ALA A CA 1
ATOM 683 C C . ALA A 1 90 ? 1.657 8.299 2.199 1.00 94.56 90 ALA A C 1
ATOM 685 O O . ALA A 1 90 ? 1.000 8.795 3.115 1.00 94.56 90 ALA A O 1
ATOM 686 N N . VAL A 1 91 ? 1.077 7.549 1.253 1.00 93.25 91 VAL A N 1
ATOM 687 C CA . VAL A 1 91 ? -0.354 7.198 1.281 1.00 93.25 91 VAL A CA 1
ATOM 688 C C . VAL A 1 91 ? -0.660 6.251 2.444 1.00 93.25 91 VAL A C 1
ATOM 690 O O . VAL A 1 91 ? -1.619 6.489 3.179 1.00 93.25 91 VAL A O 1
ATOM 693 N N . TYR A 1 92 ? 0.158 5.215 2.649 1.00 95.00 92 TYR A N 1
ATOM 694 C CA . TYR A 1 92 ? 0.005 4.299 3.779 1.00 95.00 92 TYR A CA 1
ATOM 695 C C . TYR A 1 92 ? 0.085 5.031 5.123 1.00 95.00 92 TYR A C 1
ATOM 697 O O . TYR A 1 92 ? -0.763 4.817 5.986 1.00 95.00 92 TYR A O 1
ATOM 705 N N . ASP A 1 93 ? 1.051 5.934 5.296 1.00 97.06 93 ASP A N 1
ATOM 706 C CA . ASP A 1 93 ? 1.225 6.690 6.537 1.00 97.06 93 ASP A CA 1
ATOM 707 C C . ASP A 1 93 ? 0.023 7.595 6.832 1.00 97.06 93 ASP A C 1
ATOM 709 O O . ASP A 1 93 ? -0.418 7.683 7.983 1.00 97.06 93 ASP A O 1
ATOM 713 N N . ALA A 1 94 ? -0.571 8.208 5.803 1.00 95.88 94 ALA A N 1
ATOM 714 C CA . ALA A 1 94 ? -1.807 8.974 5.945 1.00 95.88 94 ALA A CA 1
ATOM 715 C C . ALA A 1 94 ? -2.985 8.086 6.391 1.00 95.88 94 ALA A C 1
ATOM 717 O O . ALA A 1 94 ? -3.705 8.436 7.330 1.00 95.88 94 ALA A O 1
ATOM 718 N N . ILE A 1 95 ? -3.154 6.908 5.775 1.00 94.56 95 ILE A N 1
ATOM 719 C CA . ILE A 1 95 ? -4.189 5.930 6.155 1.00 94.56 95 ILE A CA 1
ATOM 720 C C . ILE A 1 95 ? -3.977 5.459 7.596 1.00 94.56 95 ILE A C 1
ATOM 722 O O . ILE A 1 95 ? -4.906 5.490 8.406 1.00 94.56 95 ILE A O 1
ATOM 726 N N . LYS A 1 96 ? -2.747 5.068 7.941 1.00 96.69 96 LYS A N 1
ATOM 727 C CA . LYS A 1 96 ? -2.369 4.598 9.275 1.00 96.69 96 LYS A CA 1
ATOM 728 C C . LYS A 1 96 ? -2.623 5.660 10.336 1.00 96.69 96 LYS A C 1
ATOM 730 O O . LYS A 1 96 ? -3.183 5.350 11.385 1.00 96.69 96 LYS A O 1
ATOM 735 N N . THR A 1 97 ? -2.258 6.908 10.059 1.00 97.62 97 THR A N 1
ATOM 736 C CA . THR A 1 97 ? -2.498 8.038 10.965 1.00 97.62 97 THR A CA 1
ATOM 737 C C . THR A 1 97 ? -3.991 8.223 11.229 1.00 97.62 97 THR A C 1
ATOM 739 O O . THR A 1 97 ? -4.403 8.285 12.389 1.00 97.62 97 THR A O 1
ATOM 742 N N . ASN A 1 98 ? -4.813 8.230 10.176 1.00 96.00 98 ASN A N 1
ATOM 743 C CA . ASN A 1 98 ? -6.265 8.369 10.299 1.00 96.00 98 ASN A CA 1
ATOM 744 C C . ASN A 1 98 ? -6.895 7.201 11.068 1.00 96.00 98 ASN A C 1
ATOM 746 O O . ASN A 1 98 ? -7.679 7.419 11.993 1.00 96.00 98 ASN A O 1
ATOM 750 N N . TYR A 1 99 ? -6.511 5.966 10.737 1.00 96.00 99 TYR A N 1
ATOM 751 C CA . TYR A 1 99 ? -6.988 4.768 11.422 1.00 96.00 99 TYR A CA 1
ATOM 752 C C . TYR A 1 99 ? -6.651 4.796 12.916 1.00 96.00 99 TYR A C 1
ATOM 754 O O . TYR A 1 99 ? -7.525 4.583 13.754 1.00 96.00 99 TYR A O 1
ATOM 762 N N . LEU A 1 100 ? -5.399 5.104 13.272 1.00 96.81 100 LEU A N 1
ATOM 763 C CA . LEU A 1 100 ? -4.968 5.161 14.670 1.00 96.81 100 LEU A CA 1
ATOM 764 C C . LEU A 1 100 ? -5.655 6.294 15.439 1.00 96.81 100 LEU A C 1
ATOM 766 O O . LEU A 1 100 ? -5.962 6.120 16.617 1.00 96.81 100 LEU A O 1
ATOM 770 N N . CYS A 1 101 ? -5.916 7.433 14.793 1.00 96.62 101 CYS A N 1
ATOM 771 C CA . CYS A 1 101 ? -6.684 8.529 15.380 1.00 96.62 101 CYS A CA 1
ATOM 772 C C . CYS A 1 101 ? -8.106 8.074 15.747 1.00 96.62 101 CYS A C 1
ATOM 774 O O . CYS A 1 101 ? -8.511 8.177 16.907 1.00 96.62 101 CYS A O 1
ATOM 776 N N . LEU A 1 102 ? -8.830 7.487 14.789 1.00 94.19 102 LEU A N 1
ATOM 777 C CA . LEU A 1 102 ? -10.200 7.007 14.988 1.00 94.19 102 LEU A CA 1
ATOM 778 C C . LEU A 1 102 ? -10.273 5.846 15.984 1.00 94.19 102 LEU A C 1
ATOM 780 O O . LEU A 1 102 ? -11.153 5.824 16.840 1.00 94.19 102 LEU A O 1
ATOM 784 N N . SER A 1 103 ? -9.322 4.913 15.922 1.00 92.88 103 SER A N 1
ATOM 785 C CA . SER A 1 103 ? -9.234 3.781 16.849 1.00 92.88 103 SER A CA 1
ATOM 786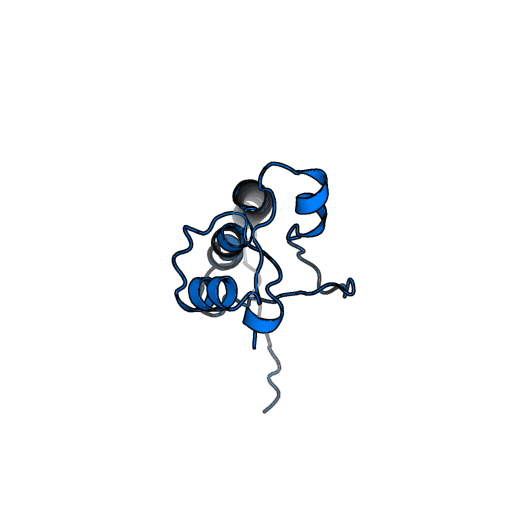 C C . SER A 1 103 ? -9.035 4.251 18.294 1.00 92.88 103 SER A C 1
ATOM 788 O O . SER A 1 103 ? -9.735 3.788 19.195 1.00 92.88 103 SER A O 1
ATOM 790 N N . LYS A 1 104 ? -8.152 5.234 18.522 1.00 94.12 104 LYS A N 1
ATOM 791 C CA . LYS A 1 104 ? -7.957 5.845 19.846 1.00 94.12 104 LYS A CA 1
ATOM 792 C C . LYS A 1 104 ? -9.194 6.601 20.318 1.00 94.12 104 LYS A C 1
ATOM 794 O O . LYS A 1 104 ? -9.581 6.448 21.473 1.00 94.12 104 LYS A O 1
ATOM 799 N N . ALA A 1 105 ? -9.822 7.383 19.439 1.00 92.00 105 ALA A N 1
ATOM 800 C CA . ALA A 1 105 ? -11.050 8.103 19.765 1.00 92.00 105 ALA A CA 1
ATOM 801 C C . ALA A 1 105 ? -12.171 7.135 20.175 1.00 92.00 105 ALA A C 1
ATOM 803 O O . ALA A 1 105 ? -12.806 7.336 21.206 1.00 92.00 105 ALA A O 1
ATOM 804 N N . ALA A 1 106 ? -12.355 6.043 19.428 1.00 88.81 106 ALA A N 1
ATOM 805 C CA . ALA A 1 106 ? -13.332 5.007 19.744 1.00 88.81 106 ALA A CA 1
ATOM 806 C C . ALA A 1 106 ? -13.008 4.273 21.056 1.00 88.81 106 ALA A C 1
ATOM 808 O O . ALA A 1 106 ? -13.909 4.003 21.846 1.00 88.81 106 ALA A O 1
ATOM 809 N N . ALA A 1 107 ? -11.731 3.978 21.320 1.00 88.38 107 ALA A N 1
ATOM 810 C CA . ALA A 1 107 ? -11.300 3.344 22.566 1.00 88.38 107 ALA A CA 1
ATOM 811 C C . ALA A 1 107 ? -11.492 4.243 23.800 1.00 88.38 107 ALA A C 1
ATOM 813 O O . ALA A 1 107 ? -11.708 3.733 24.897 1.00 88.38 107 ALA A O 1
ATOM 814 N N . ALA A 1 108 ? -11.428 5.567 23.626 1.00 89.06 108 ALA A N 1
ATOM 815 C CA . ALA A 1 108 ? -11.647 6.545 24.689 1.00 89.06 108 ALA A CA 1
ATOM 816 C C . ALA A 1 108 ? -13.134 6.767 25.028 1.00 89.06 108 ALA A C 1
ATOM 818 O O . ALA A 1 108 ? -13.438 7.394 26.044 1.00 89.06 108 ALA A O 1
ATOM 819 N N . LEU A 1 109 ? -14.068 6.261 24.212 1.00 86.94 109 LEU A N 1
ATOM 820 C CA . LEU A 1 109 ? -15.497 6.340 24.508 1.00 86.94 109 LEU A CA 1
ATOM 821 C C . LEU A 1 109 ? -15.828 5.460 25.722 1.00 86.94 109 LEU A C 1
ATOM 823 O O . LEU A 1 109 ? -15.803 4.232 25.659 1.00 86.94 109 LEU A O 1
ATOM 827 N N . SER A 1 110 ? -16.200 6.095 26.832 1.00 72.44 110 SER A N 1
ATOM 828 C CA . SER A 1 110 ? -16.603 5.444 28.086 1.00 72.44 110 SER A CA 1
ATOM 829 C C . SER A 1 110 ? -18.086 5.049 28.106 1.00 72.44 110 SER A C 1
ATOM 831 O O . SER A 1 110 ? -18.763 5.130 29.133 1.00 72.44 110 SER A O 1
ATOM 833 N N . THR A 1 111 ? -18.641 4.625 26.969 1.00 72.56 111 THR A N 1
ATOM 834 C CA . THR A 1 111 ? -20.036 4.173 26.919 1.00 72.56 111 THR A CA 1
ATOM 835 C C . THR A 1 111 ? -20.179 2.852 27.669 1.00 72.56 111 THR A C 1
ATOM 837 O O . THR A 1 111 ? -19.449 1.900 27.394 1.00 72.56 111 THR A O 1
ATOM 840 N N . ARG A 1 112 ? -21.159 2.764 28.580 1.00 67.19 112 ARG A N 1
ATOM 841 C CA . ARG A 1 112 ? -21.429 1.561 29.394 1.00 67.19 112 ARG A CA 1
ATOM 842 C C . ARG A 1 112 ? -21.647 0.292 28.555 1.00 67.19 112 ARG A C 1
ATOM 844 O O . ARG A 1 112 ? -21.378 -0.800 29.042 1.00 67.19 112 ARG A O 1
ATOM 851 N N . PHE A 1 113 ? -22.098 0.436 27.306 1.00 77.25 113 PHE A N 1
ATOM 852 C CA . PHE A 1 113 ? -22.307 -0.660 26.363 1.00 77.25 113 PHE A CA 1
ATOM 853 C C . PHE A 1 113 ? -21.707 -0.311 25.000 1.00 77.25 113 PHE A C 1
ATOM 855 O O . PHE A 1 113 ? -21.995 0.751 24.451 1.00 77.25 113 PHE A O 1
ATOM 862 N N . LYS A 1 114 ? -20.879 -1.208 24.455 1.00 82.94 114 LYS A N 1
ATOM 863 C CA . LYS A 1 114 ? -20.390 -1.113 23.074 1.00 82.94 114 LYS A CA 1
A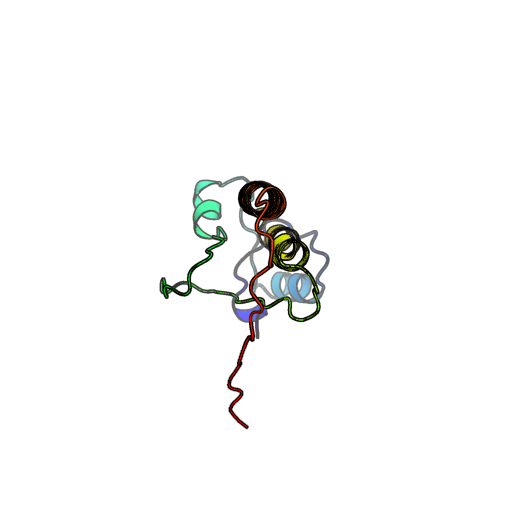TOM 864 C C . LYS A 1 114 ? -21.509 -1.568 22.126 1.00 82.94 114 LYS A C 1
ATOM 866 O O . LYS A 1 114 ? -22.100 -2.615 22.401 1.00 82.94 114 LYS A O 1
ATOM 871 N N . PRO A 1 115 ? -21.811 -0.831 21.043 1.00 84.25 115 PRO A N 1
ATOM 872 C CA . PRO A 1 115 ? -22.800 -1.268 20.064 1.00 84.25 115 PRO A CA 1
ATOM 873 C C . PRO A 1 115 ? -22.437 -2.640 19.487 1.00 84.25 115 PRO A C 1
ATOM 875 O O . PRO A 1 115 ? -21.288 -2.868 19.105 1.00 84.25 115 PRO A O 1
ATOM 878 N N . VAL A 1 116 ? -23.416 -3.541 19.413 1.00 86.44 116 VAL A N 1
ATOM 879 C CA . VAL A 1 116 ? -23.282 -4.793 18.662 1.00 86.44 116 VAL A CA 1
ATOM 880 C C . VAL A 1 116 ? -23.603 -4.480 17.209 1.00 86.44 116 VAL A C 1
ATOM 882 O O . VAL A 1 116 ? -24.680 -3.974 16.904 1.00 86.44 116 VAL A O 1
ATOM 885 N N . VAL A 1 117 ? -22.655 -4.760 16.323 1.00 87.62 117 VAL A N 1
ATOM 886 C CA . VAL A 1 117 ? -22.787 -4.553 14.880 1.00 87.62 117 VAL A CA 1
ATOM 887 C C . VAL A 1 117 ? -22.798 -5.907 14.188 1.00 87.62 117 VAL A C 1
ATOM 889 O O . VAL A 1 117 ? -21.955 -6.754 14.473 1.00 87.62 117 VAL A O 1
ATOM 892 N N . ALA A 1 118 ? -23.755 -6.096 13.284 1.00 90.19 118 ALA A N 1
ATOM 893 C CA . ALA A 1 118 ? -23.798 -7.223 12.365 1.00 90.19 118 ALA A CA 1
ATOM 894 C C . ALA A 1 118 ? -23.459 -6.713 10.963 1.00 90.19 118 ALA A C 1
ATOM 896 O O . ALA A 1 118 ? -24.002 -5.698 10.526 1.00 90.19 118 ALA A O 1
ATOM 897 N N . TRP A 1 119 ? -22.556 -7.410 10.279 1.00 82.81 119 TRP A N 1
ATOM 898 C CA . TRP A 1 119 ? -22.232 -7.158 8.881 1.00 82.81 119 TRP A CA 1
ATOM 899 C C . TRP A 1 119 ? -22.898 -8.245 8.043 1.00 82.81 119 TRP A C 1
ATOM 901 O O . TRP A 1 119 ? -22.702 -9.429 8.310 1.00 82.81 119 TRP A O 1
ATOM 911 N N . VAL A 1 120 ? -23.728 -7.844 7.083 1.00 87.62 120 VAL A N 1
ATOM 912 C CA . VAL A 1 120 ? -24.429 -8.762 6.180 1.00 87.62 120 VAL A CA 1
ATOM 913 C C . VAL A 1 120 ? -23.886 -8.512 4.784 1.00 87.62 120 VAL A C 1
ATOM 915 O O . VAL A 1 120 ? -24.071 -7.428 4.236 1.00 87.62 120 VAL A O 1
ATOM 918 N N . GLU A 1 121 ? -23.196 -9.504 4.236 1.00 79.25 121 GLU A N 1
ATOM 919 C CA . GLU A 1 121 ? -22.705 -9.495 2.861 1.00 79.25 121 GLU A CA 1
ATOM 920 C C . GLU A 1 121 ? -23.597 -10.403 2.010 1.00 79.25 121 GLU A C 1
ATOM 922 O O . GLU A 1 121 ? -23.893 -11.535 2.394 1.00 79.25 121 GLU A O 1
ATOM 927 N N . PHE A 1 122 ? -24.053 -9.894 0.867 1.00 79.44 122 PHE A N 1
ATOM 928 C CA . PHE A 1 122 ? -24.774 -10.681 -0.126 1.00 79.44 122 PHE A CA 1
ATOM 929 C C . PHE A 1 122 ? -23.770 -11.215 -1.147 1.00 79.44 122 PHE A C 1
ATOM 931 O O . PHE A 1 122 ? -23.095 -10.436 -1.815 1.00 79.44 122 PHE A O 1
ATOM 938 N N . THR A 1 123 ? -23.676 -12.536 -1.260 1.00 68.81 123 THR A N 1
ATOM 939 C CA . THR A 1 123 ? -22.896 -13.223 -2.294 1.00 68.81 123 THR A CA 1
ATOM 940 C C . THR A 1 123 ? -23.869 -13.875 -3.272 1.00 68.81 123 THR A C 1
ATOM 942 O O . THR A 1 123 ? -24.664 -14.727 -2.876 1.00 68.81 123 THR A O 1
ATOM 945 N N . GLU A 1 124 ? -23.851 -13.449 -4.539 1.00 62.53 124 GLU A N 1
ATOM 946 C CA . GLU A 1 124 ? -24.549 -14.175 -5.608 1.00 62.53 124 GLU A CA 1
ATOM 947 C C . GLU A 1 124 ? -23.833 -15.510 -5.851 1.00 62.53 124 GLU A C 1
ATOM 949 O O . GLU A 1 124 ? -22.602 -15.554 -5.907 1.00 62.53 124 GLU A O 1
ATOM 954 N N . VAL A 1 125 ? -24.616 -16.591 -5.935 1.00 52.09 125 VAL A N 1
ATOM 955 C CA . VAL A 1 125 ? -24.155 -17.961 -6.223 1.00 52.09 125 VAL A CA 1
ATOM 956 C C . VAL A 1 125 ? -24.220 -18.219 -7.720 1.00 52.09 125 VAL A C 1
ATOM 958 O O . VAL A 1 125 ? -25.272 -17.885 -8.311 1.00 52.09 125 VAL A O 1
#

Sequence (125 aa):
GVLENLKGITSAQVASQCVLQAYASGNVQLVNGTDAGKLSQFRAHFVSTDQDRGCNFAAYVPSEEDTPLQRAEWIKYLGTFTNSEDRANAVYDAIKTNYLCLSKAAAALSTRFKPVVAWVEFTEV

Organism: Aegilops tauschii subsp. strangulata (NCBI:txid200361)

pLDDT: mean 81.16, std 11.64, range [44.56, 97.62]

Radius of gyration: 20.49 Å; chains: 1; bounding box: 44×32×59 Å